Protein AF-A0A967IBU9-F1 (afdb_monomer_lite)

Foldseek 3Di:
DDDDDDPVVVVVVVVVVVVVVVVVCVLLDLPPLLVVLVVCVVVVVLVSSLVSLVVLLCPQPVLDPPDPPPPNQDDLSSLQSNLVSLLSNLVSCVVVVVVVVNVVSLVSCVVVLVDPSHDLVSLQSSLVSCVVNVVNVSSLVSLVVSLVCCVVPPDPVCPVSNVVSVVVNVVVVVVVVDPDD

pLDDT: mean 82.34, std 19.64, range [36.78, 98.0]

Structure (mmCIF, N/CA/C/O backbone):
data_AF-A0A967IBU9-F1
#
_entry.id   AF-A0A967IBU9-F1
#
loop_
_atom_site.group_PDB
_atom_site.id
_atom_site.type_symbol
_atom_site.label_atom_id
_atom_site.label_alt_id
_atom_site.label_comp_id
_atom_site.label_asym_id
_atom_site.label_entity_id
_atom_site.label_seq_id
_atom_site.pdbx_PDB_ins_code
_atom_site.Cartn_x
_atom_site.Cartn_y
_atom_site.Cartn_z
_atom_site.occupancy
_atom_site.B_iso_or_equiv
_atom_site.auth_seq_id
_atom_site.auth_comp_id
_atom_site.auth_asym_id
_atom_site.auth_atom_id
_atom_site.pdbx_PDB_model_num
ATOM 1 N N . MET A 1 1 ? 45.407 49.589 -9.903 1.00 43.12 1 MET A N 1
ATOM 2 C CA . MET A 1 1 ? 43.956 49.373 -9.708 1.00 43.12 1 MET A CA 1
ATOM 3 C C . MET A 1 1 ? 43.547 48.079 -10.401 1.00 43.12 1 MET A C 1
ATOM 5 O O . MET A 1 1 ? 43.353 48.106 -11.599 1.00 43.12 1 MET A O 1
ATOM 9 N N . HIS A 1 2 ? 43.496 46.946 -9.697 1.00 47.59 2 HIS A N 1
ATOM 10 C CA . HIS A 1 2 ? 42.828 45.716 -10.161 1.00 47.59 2 HIS A CA 1
ATOM 11 C C . HIS A 1 2 ? 42.867 44.698 -9.021 1.00 47.59 2 HIS A C 1
ATOM 13 O O . HIS A 1 2 ? 43.917 44.112 -8.797 1.00 47.59 2 HIS A O 1
ATOM 19 N N . ARG A 1 3 ? 41.762 44.520 -8.284 1.00 50.09 3 ARG A N 1
ATOM 20 C CA . ARG A 1 3 ? 41.470 43.339 -7.438 1.00 50.09 3 ARG A CA 1
ATOM 21 C C . ARG A 1 3 ? 40.046 43.442 -6.860 1.00 50.09 3 ARG A C 1
ATOM 23 O O . ARG A 1 3 ? 39.889 43.617 -5.667 1.00 50.09 3 ARG A O 1
ATOM 30 N N . LEU A 1 4 ? 39.005 43.347 -7.692 1.00 51.31 4 LEU A N 1
ATOM 31 C CA . LEU A 1 4 ? 37.611 43.200 -7.227 1.00 51.31 4 LEU A CA 1
ATOM 32 C C . LEU A 1 4 ? 36.739 42.500 -8.292 1.00 51.31 4 LEU A C 1
ATOM 34 O O . LEU A 1 4 ? 35.829 43.108 -8.834 1.00 51.31 4 LEU A O 1
ATOM 38 N N . THR A 1 5 ? 37.014 41.238 -8.649 1.00 53.41 5 THR A N 1
ATOM 39 C CA . THR A 1 5 ? 36.102 40.475 -9.545 1.00 53.41 5 THR A CA 1
ATOM 40 C C . THR A 1 5 ? 35.966 38.975 -9.251 1.00 53.41 5 THR A C 1
ATOM 42 O O . THR A 1 5 ? 35.145 38.319 -9.881 1.00 53.41 5 THR A O 1
ATOM 45 N N . ARG A 1 6 ? 36.692 38.391 -8.282 1.00 49.75 6 ARG A N 1
ATOM 46 C CA . ARG A 1 6 ? 36.607 36.935 -8.012 1.00 49.75 6 ARG A CA 1
ATOM 47 C C . ARG A 1 6 ? 35.537 36.512 -6.995 1.00 49.75 6 ARG A C 1
ATOM 49 O O . ARG A 1 6 ? 35.131 35.357 -7.012 1.00 49.75 6 ARG A O 1
ATOM 56 N N . SER A 1 7 ? 35.028 37.418 -6.159 1.00 50.16 7 SER A N 1
ATOM 57 C CA . SER A 1 7 ? 34.090 37.054 -5.078 1.00 50.16 7 SER A CA 1
ATOM 58 C C . SER A 1 7 ? 32.630 36.897 -5.528 1.00 50.16 7 SER A C 1
ATOM 60 O O . SER A 1 7 ? 31.871 36.180 -4.884 1.00 50.16 7 SER A O 1
ATOM 62 N N . ALA A 1 8 ? 32.228 37.510 -6.646 1.00 46.22 8 ALA A N 1
ATOM 63 C CA . ALA A 1 8 ? 30.843 37.447 -7.127 1.00 46.22 8 ALA A CA 1
ATOM 64 C C . ALA A 1 8 ? 30.482 36.092 -7.770 1.00 46.22 8 ALA A C 1
ATOM 66 O O . ALA A 1 8 ? 29.324 35.680 -7.739 1.00 46.22 8 ALA A O 1
ATOM 67 N N . LEU A 1 9 ? 31.469 35.364 -8.310 1.00 45.22 9 LEU A N 1
ATOM 68 C CA . LEU A 1 9 ? 31.229 34.092 -9.000 1.00 45.22 9 LEU A CA 1
ATOM 69 C C . LEU A 1 9 ? 30.940 32.929 -8.030 1.00 45.22 9 LEU A C 1
ATOM 71 O O . LEU A 1 9 ? 30.140 32.051 -8.340 1.00 45.22 9 LEU A O 1
ATOM 75 N N . HIS A 1 10 ? 31.543 32.935 -6.836 1.00 41.62 10 HIS A N 1
ATOM 76 C CA . HIS A 1 10 ? 31.361 31.861 -5.849 1.00 41.62 10 HIS A CA 1
ATOM 77 C C . HIS A 1 10 ? 30.029 31.939 -5.090 1.00 41.62 10 HIS A C 1
ATOM 79 O O . HIS A 1 10 ? 29.479 30.903 -4.721 1.00 41.62 10 HIS A O 1
ATOM 85 N N . ILE A 1 11 ? 29.468 33.138 -4.907 1.00 45.44 11 ILE A N 1
ATOM 86 C CA . ILE A 1 11 ? 28.182 33.322 -4.214 1.00 45.44 11 ILE A CA 1
ATOM 87 C C . ILE A 1 11 ? 27.015 32.833 -5.092 1.00 45.44 11 ILE A C 1
ATOM 89 O O . ILE A 1 11 ? 26.087 32.203 -4.590 1.00 45.44 11 ILE A O 1
ATOM 93 N N . SER A 1 12 ? 27.096 33.024 -6.413 1.00 45.91 12 SER A N 1
ATOM 94 C CA . SER A 1 12 ? 26.045 32.597 -7.352 1.00 45.91 12 SER A CA 1
ATOM 95 C C . SER A 1 12 ? 25.930 31.064 -7.477 1.00 45.91 12 SER A C 1
ATOM 97 O O . SER A 1 12 ? 24.830 30.511 -7.567 1.00 45.91 12 SER A O 1
ATOM 99 N N . ALA A 1 13 ? 27.059 30.350 -7.392 1.00 45.97 13 ALA A N 1
ATOM 100 C CA . ALA A 1 13 ? 27.082 28.886 -7.420 1.00 45.97 13 ALA A CA 1
ATOM 101 C C . ALA A 1 13 ? 26.507 28.256 -6.135 1.00 45.97 13 ALA A C 1
ATOM 103 O O . ALA A 1 13 ? 25.811 27.243 -6.204 1.00 45.97 13 ALA A O 1
ATOM 104 N N . LEU A 1 14 ? 26.742 28.872 -4.969 1.00 43.22 14 LEU A N 1
ATOM 105 C CA . LEU A 1 14 ? 26.248 28.371 -3.683 1.00 43.22 14 LEU A CA 1
ATOM 106 C C . LEU A 1 14 ? 24.724 28.543 -3.541 1.00 43.22 14 LEU A C 1
ATOM 108 O O . LEU A 1 14 ? 24.039 27.628 -3.092 1.00 43.22 14 LEU A O 1
ATOM 112 N N . VAL A 1 15 ? 24.180 29.684 -3.984 1.00 47.22 15 VAL A N 1
ATOM 113 C CA . VAL A 1 15 ? 22.729 29.958 -3.960 1.00 47.22 15 VAL A CA 1
ATOM 114 C C . VAL A 1 15 ? 21.970 29.020 -4.904 1.00 47.22 15 VAL A C 1
ATOM 116 O O . VAL A 1 15 ? 20.919 28.495 -4.540 1.00 47.22 15 VAL A O 1
ATOM 119 N N . SER A 1 16 ? 22.538 28.725 -6.076 1.00 44.25 16 SER A N 1
ATOM 120 C CA . SER A 1 16 ? 21.946 27.779 -7.033 1.00 44.25 16 SER A CA 1
ATOM 121 C C . SER A 1 16 ? 21.951 26.334 -6.509 1.00 44.25 16 SER A C 1
ATOM 123 O O . SER A 1 16 ? 20.993 25.597 -6.730 1.00 44.25 16 SER A O 1
ATOM 125 N N . PHE A 1 17 ? 22.985 25.933 -5.760 1.00 40.84 17 PHE A N 1
ATOM 126 C CA . PHE A 1 17 ? 23.061 24.602 -5.147 1.00 40.84 17 PHE A CA 1
ATOM 127 C C . PHE A 1 17 ? 22.084 24.438 -3.967 1.00 40.84 17 PHE A C 1
ATOM 129 O O . PHE A 1 17 ? 21.448 23.394 -3.839 1.00 40.84 17 PHE A O 1
ATOM 136 N N . VAL A 1 18 ? 21.900 25.476 -3.143 1.00 49.19 18 VAL A N 1
ATOM 137 C CA . VAL A 1 18 ? 20.929 25.473 -2.029 1.00 49.19 18 VAL A CA 1
ATOM 138 C C . VAL A 1 18 ? 19.478 25.472 -2.531 1.00 49.19 18 VAL A C 1
ATOM 140 O O . VAL A 1 18 ? 18.629 24.791 -1.960 1.00 49.19 18 VAL A O 1
ATOM 143 N N . LEU A 1 19 ? 19.182 26.170 -3.632 1.00 43.28 19 LEU A N 1
ATOM 144 C CA . LEU A 1 19 ? 17.849 26.141 -4.248 1.00 43.28 19 LEU A CA 1
ATOM 145 C C . LEU A 1 19 ? 17.523 24.771 -4.864 1.00 43.28 19 LEU A C 1
ATOM 147 O O . LEU A 1 19 ? 16.389 24.302 -4.751 1.00 43.28 19 LEU A O 1
ATOM 151 N N . LEU A 1 20 ? 18.513 24.098 -5.462 1.00 36.78 20 LEU A N 1
ATOM 152 C CA . LEU A 1 20 ? 18.321 22.769 -6.043 1.00 36.78 20 LEU A CA 1
ATOM 153 C C . LEU A 1 20 ? 18.106 21.697 -4.959 1.00 36.78 20 LEU A C 1
ATOM 155 O O . LEU A 1 20 ? 17.232 20.844 -5.109 1.00 36.78 20 LEU A O 1
ATOM 159 N N . THR A 1 21 ? 18.832 21.769 -3.836 1.00 40.41 21 THR A N 1
ATOM 160 C CA . THR A 1 21 ? 18.633 20.834 -2.716 1.00 40.41 21 THR A CA 1
ATOM 161 C C . THR A 1 21 ? 17.299 21.070 -2.004 1.00 40.41 21 THR A C 1
ATOM 163 O O . THR A 1 21 ? 16.571 20.106 -1.766 1.00 40.41 21 THR A O 1
ATOM 166 N N . ALA A 1 22 ? 16.897 22.322 -1.760 1.00 38.34 22 ALA A N 1
ATOM 167 C CA . ALA A 1 22 ? 15.597 22.643 -1.162 1.00 38.34 22 ALA A CA 1
ATOM 168 C C . ALA A 1 22 ? 14.413 22.145 -2.015 1.00 38.34 22 ALA A C 1
ATOM 170 O O . ALA A 1 22 ? 13.462 21.570 -1.479 1.00 38.34 22 ALA A O 1
ATOM 171 N N . ALA A 1 23 ? 14.496 22.278 -3.344 1.00 37.94 23 ALA A N 1
ATOM 172 C CA . ALA A 1 23 ? 13.481 21.756 -4.259 1.00 37.94 23 ALA A CA 1
ATOM 173 C C . ALA A 1 23 ? 13.397 20.218 -4.221 1.00 37.94 23 ALA A C 1
ATOM 175 O O . ALA A 1 23 ? 12.300 19.659 -4.213 1.00 37.94 23 ALA A O 1
ATOM 176 N N . THR A 1 24 ? 14.535 19.518 -4.129 1.00 42.41 24 THR A N 1
ATOM 177 C CA . THR A 1 24 ? 14.546 18.048 -3.998 1.00 42.41 24 THR A CA 1
ATOM 178 C C . THR A 1 24 ? 14.053 17.547 -2.638 1.00 42.41 24 THR A C 1
ATOM 180 O O . THR A 1 24 ? 13.405 16.501 -2.579 1.00 42.41 24 THR A O 1
ATOM 183 N N . VAL A 1 25 ? 14.298 18.288 -1.551 1.00 46.25 25 VAL A N 1
ATOM 184 C CA . VAL A 1 25 ? 13.789 17.952 -0.209 1.00 46.25 25 VAL A CA 1
ATOM 185 C C . VAL A 1 25 ? 12.269 18.133 -0.149 1.00 46.25 25 VAL A C 1
ATOM 187 O O . VAL A 1 25 ? 11.573 17.257 0.357 1.00 46.25 25 VAL A O 1
ATOM 190 N N . LEU A 1 26 ? 11.733 19.201 -0.749 1.00 45.56 26 LEU A N 1
ATOM 191 C CA . LEU A 1 26 ? 10.284 19.420 -0.859 1.00 45.56 26 LEU A CA 1
ATOM 192 C C . LEU A 1 26 ? 9.596 18.402 -1.784 1.00 45.56 26 LEU A C 1
ATOM 194 O O . LEU A 1 26 ? 8.476 17.983 -1.502 1.00 45.56 26 LEU A O 1
ATOM 198 N N . ALA A 1 27 ? 10.261 17.950 -2.853 1.00 46.62 27 ALA A N 1
ATOM 199 C CA . ALA A 1 27 ? 9.715 16.942 -3.767 1.00 46.62 27 ALA A CA 1
ATOM 200 C C . ALA A 1 27 ? 9.584 15.539 -3.137 1.00 46.62 27 ALA A C 1
ATOM 202 O O . ALA A 1 27 ? 8.762 14.741 -3.590 1.00 46.62 27 ALA A O 1
ATOM 203 N N . ASN A 1 28 ? 10.366 15.252 -2.090 1.00 49.84 28 ASN A N 1
ATOM 204 C CA . ASN A 1 28 ? 10.359 13.981 -1.359 1.00 49.84 28 ASN A CA 1
ATOM 205 C C . ASN A 1 28 ? 9.704 14.067 0.028 1.00 49.84 28 ASN A C 1
ATOM 207 O O . ASN A 1 28 ? 9.683 13.070 0.752 1.00 49.84 28 ASN A O 1
ATOM 211 N N . ALA A 1 29 ? 9.165 15.228 0.404 1.00 63.16 29 ALA A N 1
ATOM 212 C CA . ALA A 1 29 ? 8.481 15.391 1.675 1.00 63.16 29 ALA A CA 1
ATOM 213 C C . ALA A 1 29 ? 7.241 14.486 1.736 1.00 63.16 29 ALA A C 1
ATOM 215 O O . ALA A 1 29 ? 6.435 14.425 0.802 1.00 63.16 29 ALA A O 1
ATOM 216 N N . VAL A 1 30 ? 7.086 13.782 2.860 1.00 71.94 30 VAL A N 1
ATOM 217 C CA . VAL A 1 30 ? 5.838 13.086 3.181 1.00 71.94 30 VAL A CA 1
ATOM 218 C C . VAL A 1 30 ? 4.721 14.137 3.166 1.00 71.94 30 VAL A C 1
ATOM 220 O O . VAL A 1 30 ? 4.863 15.161 3.837 1.00 71.94 30 VAL A O 1
ATOM 223 N N . PRO A 1 31 ? 3.631 13.935 2.403 1.00 84.94 31 PRO A N 1
ATOM 224 C CA . PRO A 1 31 ? 2.530 14.888 2.366 1.00 84.94 31 PRO A CA 1
ATOM 225 C C . PRO A 1 31 ? 2.037 15.201 3.781 1.00 84.94 31 PRO A C 1
ATOM 227 O O . PRO A 1 31 ? 1.863 14.282 4.577 1.00 84.94 31 PRO A O 1
ATOM 230 N N . ALA A 1 32 ? 1.787 16.477 4.089 1.00 87.56 32 ALA A N 1
ATOM 231 C CA . ALA A 1 32 ? 1.453 16.921 5.448 1.00 87.56 32 ALA A CA 1
ATOM 232 C C . ALA A 1 32 ? 0.295 16.123 6.076 1.00 87.56 32 ALA A C 1
ATOM 234 O O . ALA A 1 32 ? 0.367 15.760 7.245 1.00 87.56 32 ALA A O 1
ATOM 235 N N . LYS A 1 33 ? -0.721 15.761 5.279 1.00 89.56 33 LYS A N 1
ATOM 236 C CA . LYS A 1 33 ? -1.836 14.908 5.724 1.00 89.56 33 LYS A CA 1
ATOM 237 C C . LYS A 1 33 ? -1.395 13.501 6.129 1.00 89.56 33 LYS A C 1
ATOM 239 O O . LYS A 1 33 ? -1.832 13.001 7.155 1.00 89.56 33 LYS A O 1
ATOM 244 N N . LEU A 1 34 ? -0.497 12.882 5.360 1.00 92.62 34 LEU A N 1
ATOM 245 C CA . LEU A 1 34 ? 0.050 11.565 5.690 1.00 92.62 34 LEU A CA 1
ATOM 246 C C . LEU A 1 34 ? 0.908 11.622 6.965 1.00 92.62 34 LEU A C 1
ATOM 248 O O . LEU A 1 34 ? 0.870 10.703 7.775 1.00 92.62 34 LEU A O 1
ATOM 252 N N . ALA A 1 35 ? 1.661 12.707 7.163 1.00 93.56 35 ALA A N 1
ATOM 253 C CA . ALA A 1 35 ? 2.414 12.917 8.398 1.00 93.56 35 ALA A CA 1
ATOM 254 C C . ALA A 1 35 ? 1.486 13.116 9.612 1.00 93.56 35 ALA A C 1
ATOM 256 O O . ALA A 1 35 ? 1.714 12.507 10.653 1.00 93.56 35 ALA A O 1
ATOM 257 N N . ALA A 1 36 ? 0.417 13.905 9.463 1.00 94.44 36 ALA A N 1
ATOM 258 C CA . ALA A 1 36 ? -0.585 14.108 10.509 1.00 94.44 36 ALA A CA 1
ATOM 259 C C . ALA A 1 36 ? -1.308 12.802 10.880 1.00 94.44 36 ALA A C 1
ATOM 261 O O . ALA A 1 36 ? -1.446 12.503 12.062 1.00 94.44 36 ALA A O 1
ATOM 262 N N . ALA A 1 37 ? -1.690 11.988 9.888 1.00 95.56 37 ALA A N 1
ATOM 263 C CA . ALA A 1 37 ? -2.328 10.690 10.118 1.00 95.56 37 ALA A CA 1
ATOM 264 C C . ALA A 1 37 ? -1.449 9.753 10.963 1.00 95.56 37 ALA A C 1
ATOM 266 O O . ALA A 1 37 ? -1.933 9.104 11.888 1.00 95.56 37 ALA A O 1
ATOM 267 N N . ARG A 1 38 ? -0.140 9.719 10.678 1.00 95.38 38 ARG A N 1
ATOM 268 C CA . ARG A 1 38 ? 0.829 8.930 11.453 1.00 95.38 38 ARG A CA 1
ATOM 269 C C . ARG A 1 38 ? 0.961 9.422 12.884 1.00 95.38 38 ARG A C 1
ATOM 271 O O . ARG A 1 38 ? 0.921 8.609 13.797 1.00 95.38 38 ARG A O 1
ATOM 278 N N . LEU A 1 39 ? 1.071 10.734 13.074 1.00 96.44 39 LEU A N 1
ATOM 279 C CA . LEU A 1 39 ? 1.171 11.319 14.407 1.00 96.44 39 LEU A CA 1
ATOM 280 C C . LEU A 1 39 ? -0.070 11.000 15.254 1.00 96.44 39 LEU A C 1
ATOM 282 O O . LEU A 1 39 ? 0.068 10.607 16.408 1.00 96.44 39 LEU A O 1
ATOM 286 N N . ALA A 1 40 ? -1.268 11.103 14.671 1.00 96.62 40 ALA A N 1
ATOM 287 C CA . ALA A 1 40 ? -2.509 10.723 15.342 1.00 96.62 40 ALA A CA 1
ATOM 288 C C . ALA A 1 40 ? -2.518 9.227 15.717 1.00 96.62 40 ALA A C 1
ATOM 290 O O . ALA A 1 40 ? -2.890 8.865 16.834 1.00 96.62 40 ALA A O 1
ATOM 291 N N . ALA A 1 41 ? -2.045 8.347 14.824 1.00 94.94 41 ALA A N 1
ATOM 292 C CA . ALA A 1 41 ? -1.945 6.911 15.099 1.00 94.94 41 ALA A CA 1
ATOM 293 C C . ALA A 1 41 ? -0.967 6.610 16.249 1.00 94.94 41 ALA A C 1
ATOM 295 O O . ALA A 1 41 ? -1.297 5.844 17.152 1.00 94.94 41 ALA A O 1
ATOM 296 N N . GLU A 1 42 ? 0.203 7.254 16.259 1.00 95.50 42 GLU A N 1
ATOM 297 C CA . GLU A 1 42 ? 1.210 7.136 17.326 1.00 95.50 42 GLU A CA 1
ATOM 298 C C . GLU A 1 42 ? 0.683 7.619 18.686 1.00 95.50 42 GLU A C 1
ATOM 300 O O . GLU A 1 42 ? 1.063 7.084 19.727 1.00 95.50 42 GLU A O 1
ATOM 305 N N . GLN A 1 43 ? -0.229 8.594 18.687 1.00 97.38 43 GLN A N 1
ATOM 306 C CA . GLN A 1 43 ? -0.902 9.101 19.886 1.00 97.38 43 GLN A CA 1
ATOM 307 C C . GLN A 1 43 ? -2.106 8.247 20.320 1.00 97.38 43 GLN A C 1
ATOM 309 O O . GLN A 1 43 ? -2.784 8.584 21.290 1.00 97.38 43 GLN A O 1
ATOM 314 N N . GLY A 1 44 ? -2.393 7.144 19.620 1.00 95.69 44 GLY A N 1
ATOM 315 C CA . GLY A 1 44 ? -3.535 6.274 19.904 1.00 95.69 44 GLY A CA 1
ATOM 316 C C . GLY A 1 44 ? -4.886 6.852 19.467 1.00 95.69 44 GLY A C 1
ATOM 317 O O . GLY A 1 44 ? -5.932 6.308 19.820 1.00 95.69 44 GLY A O 1
ATOM 318 N N . GLN A 1 45 ? -4.898 7.928 18.677 1.00 97.19 45 GLN A N 1
ATOM 319 C CA . GLN A 1 45 ? -6.107 8.569 18.158 1.00 97.19 45 GLN A CA 1
ATOM 320 C C . GLN A 1 45 ? -6.589 7.853 16.885 1.00 97.19 45 GLN A C 1
ATOM 322 O O . GLN A 1 45 ? -6.627 8.427 15.797 1.00 97.19 45 GLN A O 1
ATOM 327 N N . GLY A 1 46 ? -6.949 6.571 17.011 1.00 96.19 46 GLY A N 1
ATOM 328 C CA . GLY A 1 46 ? -7.232 5.687 15.871 1.00 96.19 46 GLY A CA 1
ATOM 329 C C . GLY A 1 46 ? -8.286 6.224 14.894 1.00 96.19 46 GLY A C 1
ATOM 330 O O . GLY A 1 46 ? -8.071 6.186 13.684 1.00 96.19 46 GLY A O 1
ATOM 331 N N . SER A 1 47 ? -9.388 6.790 15.397 1.00 96.38 47 SER A N 1
ATOM 332 C CA . SER A 1 47 ? -10.452 7.355 14.550 1.00 96.38 47 SER A CA 1
ATOM 333 C C . SER A 1 47 ? -10.007 8.604 13.782 1.00 96.38 47 SER A C 1
ATOM 335 O O . SER A 1 47 ? -10.382 8.788 12.625 1.00 96.38 47 SER A O 1
ATOM 337 N N . GLU A 1 48 ? -9.192 9.457 14.407 1.00 97.06 48 GLU A N 1
ATOM 338 C CA . GLU A 1 48 ? -8.631 10.648 13.759 1.00 97.06 48 GLU A CA 1
ATOM 339 C C . GLU A 1 48 ? -7.606 10.250 12.695 1.00 97.06 48 GLU A C 1
ATOM 341 O O . GLU A 1 48 ? -7.673 10.721 11.558 1.00 97.06 48 GLU A O 1
ATOM 346 N N . ALA A 1 49 ? -6.717 9.313 13.030 1.00 97.88 49 ALA A N 1
ATOM 347 C CA . ALA A 1 49 ? -5.754 8.754 12.094 1.00 97.88 49 ALA A CA 1
ATOM 348 C C . ALA A 1 49 ? -6.445 8.146 10.867 1.00 97.88 49 ALA A C 1
ATOM 350 O O . ALA A 1 49 ? -6.055 8.443 9.737 1.00 97.88 49 ALA A O 1
ATOM 351 N N . ALA A 1 50 ? -7.499 7.348 11.078 1.00 97.56 50 ALA A N 1
ATOM 352 C CA . ALA A 1 50 ? -8.279 6.752 9.999 1.00 97.56 50 ALA A CA 1
ATOM 353 C C . ALA A 1 50 ? -8.856 7.831 9.071 1.00 97.56 50 ALA A C 1
ATOM 355 O O . ALA A 1 50 ? -8.587 7.793 7.873 1.00 97.56 50 ALA A O 1
ATOM 356 N N . SER A 1 51 ? -9.534 8.844 9.621 1.00 96.94 51 SER A N 1
ATOM 357 C CA . SER A 1 51 ? -10.093 9.965 8.849 1.00 96.94 51 SER A CA 1
ATOM 358 C C . SER A 1 51 ? -9.034 10.687 8.000 1.00 96.94 51 SER A C 1
ATOM 360 O O . SER A 1 51 ? -9.228 10.932 6.806 1.00 96.94 51 SER A O 1
ATOM 362 N N . LEU A 1 52 ? -7.856 10.959 8.573 1.00 97.75 52 LEU A N 1
ATOM 363 C CA . LEU A 1 52 ? -6.753 11.613 7.861 1.00 97.75 52 LEU A CA 1
ATOM 364 C C . LEU A 1 52 ? -6.174 10.736 6.737 1.00 97.75 52 LEU A C 1
ATOM 366 O O . LEU A 1 52 ? -5.854 11.245 5.656 1.00 97.75 52 LEU A O 1
ATOM 370 N N . TYR A 1 53 ? -6.056 9.421 6.952 1.00 97.62 53 TYR A N 1
ATOM 371 C CA . TYR A 1 53 ? -5.667 8.486 5.894 1.00 97.62 53 TYR A CA 1
ATOM 372 C C . TYR A 1 53 ? -6.719 8.408 4.786 1.00 97.62 53 TYR A C 1
ATOM 374 O O . TYR A 1 53 ? -6.358 8.446 3.607 1.00 97.62 53 TYR A O 1
ATOM 382 N N . GLU A 1 54 ? -8.006 8.330 5.134 1.00 96.25 54 GLU A N 1
ATOM 383 C CA . GLU A 1 54 ? -9.106 8.312 4.168 1.00 96.25 54 GLU A CA 1
ATOM 384 C C . GLU A 1 54 ? -9.084 9.557 3.279 1.00 96.25 54 GLU A C 1
ATOM 386 O O . GLU A 1 54 ? -9.180 9.442 2.054 1.00 96.25 54 GLU A O 1
ATOM 391 N N . GLU A 1 55 ? -8.903 10.735 3.878 1.00 95.19 55 GLU A N 1
ATOM 392 C CA . GLU A 1 55 ? -8.823 12.006 3.164 1.00 95.19 55 GLU A CA 1
ATOM 393 C C . GLU A 1 55 ? -7.592 12.064 2.247 1.00 95.19 55 GLU A C 1
ATOM 395 O O . GLU A 1 55 ? -7.683 12.477 1.082 1.00 95.19 55 GLU A O 1
ATOM 400 N N . TYR A 1 56 ? -6.432 11.620 2.740 1.00 95.38 56 TYR A N 1
ATOM 401 C CA . TYR A 1 56 ? -5.216 11.539 1.934 1.00 95.38 56 TYR A CA 1
ATOM 402 C C . TYR A 1 56 ? -5.401 10.618 0.721 1.00 95.38 56 TYR A C 1
ATOM 404 O O . TYR A 1 56 ? -5.063 11.005 -0.399 1.00 95.38 56 TYR A O 1
ATOM 412 N N . ILE A 1 57 ? -5.984 9.432 0.919 1.00 93.75 57 ILE A N 1
ATOM 413 C CA . ILE A 1 57 ? -6.274 8.486 -0.163 1.00 93.75 57 ILE A CA 1
ATOM 414 C C . ILE A 1 57 ? -7.265 9.112 -1.148 1.00 93.75 57 ILE A C 1
ATOM 416 O O . ILE A 1 57 ? -6.986 9.152 -2.343 1.00 93.75 57 ILE A O 1
ATOM 420 N N . ALA A 1 58 ? -8.391 9.650 -0.675 1.00 91.44 58 ALA A N 1
ATOM 421 C CA . ALA A 1 58 ? -9.438 10.215 -1.529 1.00 91.44 58 ALA A CA 1
ATOM 422 C C . ALA A 1 58 ? -8.939 11.371 -2.412 1.00 91.44 58 ALA A C 1
ATOM 424 O O . ALA A 1 58 ? -9.383 11.523 -3.549 1.00 91.44 58 ALA A O 1
ATOM 425 N N . THR A 1 59 ? -7.996 12.168 -1.907 1.00 90.25 59 THR A N 1
ATOM 426 C CA . THR A 1 59 ? -7.420 13.307 -2.636 1.00 90.25 59 THR A CA 1
ATOM 427 C C . THR A 1 59 ? -6.197 12.948 -3.479 1.00 90.25 59 THR A C 1
ATOM 429 O O . THR A 1 59 ? -5.741 13.778 -4.268 1.00 90.25 59 THR A O 1
ATOM 432 N N . HIS A 1 60 ? -5.672 11.724 -3.376 1.00 89.00 60 HIS A N 1
ATOM 433 C CA . HIS A 1 60 ? -4.485 11.318 -4.119 1.00 89.00 60 HIS A CA 1
ATOM 434 C C . HIS A 1 60 ? -4.766 11.251 -5.635 1.00 89.00 60 HIS A C 1
ATOM 436 O O . HIS A 1 60 ? -5.738 10.609 -6.031 1.00 89.00 60 HIS A O 1
ATOM 442 N N . PRO A 1 61 ? -3.898 11.801 -6.513 1.00 85.94 61 PRO A N 1
ATOM 443 C CA . PRO A 1 61 ? -4.153 11.867 -7.958 1.00 85.94 61 PRO A CA 1
ATOM 444 C C . PRO A 1 61 ? -4.459 10.524 -8.618 1.00 85.94 61 PRO A C 1
ATOM 446 O O . PRO A 1 61 ? -5.281 10.457 -9.519 1.00 85.94 61 PRO A O 1
ATOM 449 N N . MET A 1 62 ? -3.838 9.431 -8.155 1.00 82.81 62 MET A N 1
ATOM 450 C CA . MET A 1 62 ? -4.177 8.110 -8.694 1.00 82.81 62 MET A CA 1
ATOM 451 C C . MET A 1 62 ? -5.619 7.707 -8.370 1.00 82.81 62 MET A C 1
ATOM 453 O O . MET A 1 62 ? -6.250 7.056 -9.186 1.00 82.81 62 MET A O 1
ATOM 457 N N . MET A 1 63 ? -6.141 8.068 -7.197 1.00 85.69 63 MET A N 1
ATOM 458 C CA . MET A 1 63 ? -7.484 7.668 -6.766 1.00 85.69 63 MET A CA 1
ATOM 459 C C . MET A 1 63 ? -8.592 8.475 -7.451 1.00 85.69 63 MET A C 1
ATOM 461 O O . MET A 1 63 ? -9.765 8.116 -7.347 1.00 85.69 63 MET A O 1
ATOM 465 N N . GLN A 1 64 ? -8.238 9.562 -8.136 1.00 80.19 64 GLN A N 1
ATOM 466 C CA . GLN A 1 64 ? -9.181 10.376 -8.884 1.00 80.19 64 GLN A CA 1
ATOM 467 C C . GLN A 1 64 ? -9.462 9.715 -10.239 1.00 80.19 64 GLN A C 1
ATOM 469 O O . GLN A 1 64 ? -8.556 9.304 -10.958 1.00 80.19 64 GLN A O 1
ATOM 474 N N . SER A 1 65 ? -10.743 9.602 -10.595 1.00 60.19 65 SER A N 1
ATOM 475 C CA . SER A 1 65 ? -11.203 8.988 -11.851 1.00 60.19 65 SER A CA 1
ATOM 476 C C . SER A 1 65 ? -10.845 9.801 -13.100 1.00 60.19 65 SER A C 1
ATOM 478 O O . SER A 1 65 ? -10.969 9.304 -14.220 1.00 60.19 65 SER A O 1
ATOM 480 N N . VAL A 1 66 ? -10.403 11.048 -12.920 1.00 57.72 66 VAL A N 1
ATOM 481 C CA . VAL A 1 66 ? -9.952 11.914 -14.005 1.00 57.72 66 VAL A CA 1
ATOM 482 C C . VAL A 1 66 ? -8.538 11.496 -14.378 1.00 57.72 66 VAL A C 1
ATOM 484 O O . VAL A 1 66 ? -7.615 11.627 -13.581 1.00 57.72 66 VAL A O 1
ATOM 487 N N . PHE A 1 67 ? -8.416 10.949 -15.589 1.00 52.09 67 PHE A N 1
ATOM 488 C CA . PHE A 1 67 ? -7.180 10.522 -16.236 1.00 52.09 67 PHE A CA 1
ATOM 489 C C . PHE A 1 67 ? -5.964 11.329 -15.767 1.00 52.09 67 PHE A C 1
ATOM 491 O O . PHE A 1 67 ? -5.776 12.473 -16.178 1.00 52.09 67 PHE A O 1
ATOM 498 N N . VAL A 1 68 ? -5.081 10.690 -14.995 1.00 53.31 68 VAL A N 1
ATOM 499 C CA . VAL A 1 68 ? -3.668 11.060 -15.039 1.00 53.31 68 VAL A CA 1
ATOM 500 C C . VAL A 1 68 ? -3.285 10.904 -16.508 1.00 53.31 68 VAL A C 1
ATOM 502 O O . VAL A 1 68 ? -3.364 9.796 -17.052 1.00 53.31 68 VAL A O 1
ATOM 505 N N . SER A 1 69 ? -3.003 12.025 -17.177 1.00 50.72 69 SER A N 1
ATOM 506 C CA . SER A 1 69 ? -2.531 12.039 -18.561 1.00 50.72 69 SER A CA 1
ATOM 507 C C . SER A 1 69 ? -1.484 10.937 -18.735 1.00 50.72 69 SER A C 1
ATOM 509 O O . SER A 1 69 ? -0.663 10.724 -17.841 1.00 50.72 69 SER A O 1
ATOM 511 N N . LYS A 1 70 ? -1.489 10.231 -19.875 1.00 49.56 70 LYS A N 1
ATOM 512 C CA . LYS A 1 70 ? -0.491 9.184 -20.183 1.00 49.56 70 LYS A CA 1
ATOM 513 C C . LYS A 1 70 ? 0.958 9.659 -19.972 1.00 49.56 70 LYS A C 1
ATOM 515 O O . LYS A 1 70 ? 1.830 8.816 -19.759 1.00 49.56 70 LYS A O 1
ATOM 520 N N . ASP A 1 71 ? 1.180 10.972 -19.984 1.00 47.44 71 ASP A N 1
ATOM 521 C CA . ASP A 1 71 ? 2.484 11.613 -19.842 1.00 47.44 71 ASP A CA 1
ATOM 522 C C . ASP A 1 71 ? 2.838 12.007 -18.397 1.00 47.44 71 ASP A C 1
ATOM 524 O O . ASP A 1 71 ? 4.015 12.180 -18.080 1.00 47.44 71 ASP A O 1
ATOM 528 N N . GLU A 1 72 ? 1.870 12.079 -17.478 1.00 61.38 72 GLU A N 1
ATOM 529 C CA . GLU A 1 72 ? 2.131 12.455 -16.085 1.00 61.38 72 GLU A CA 1
ATOM 530 C C . GLU A 1 72 ? 2.435 11.212 -15.240 1.00 61.38 72 GLU A C 1
ATOM 532 O O . GLU A 1 72 ? 1.642 10.714 -14.439 1.00 61.38 72 GLU A O 1
ATOM 537 N N . ARG A 1 73 ? 3.634 10.658 -15.434 1.00 70.19 73 ARG A N 1
ATOM 538 C CA . ARG A 1 73 ? 4.148 9.617 -14.540 1.00 70.19 73 ARG A CA 1
ATOM 539 C C . ARG A 1 73 ? 4.308 10.193 -13.139 1.00 70.19 73 ARG A C 1
ATOM 541 O O . ARG A 1 73 ? 5.167 11.038 -12.894 1.00 70.19 73 ARG A O 1
ATOM 548 N N . LEU A 1 74 ? 3.510 9.694 -12.202 1.00 79.25 74 LEU A N 1
ATOM 549 C CA . LEU A 1 74 ? 3.694 10.028 -10.799 1.00 79.25 74 LEU A CA 1
ATOM 550 C C . LEU A 1 74 ? 5.050 9.537 -10.308 1.00 79.25 74 LEU A C 1
ATOM 552 O O . LEU A 1 74 ? 5.504 8.442 -10.645 1.00 79.25 74 LEU A O 1
ATOM 556 N N . GLN A 1 75 ? 5.662 10.352 -9.455 1.00 85.50 75 GLN A N 1
ATOM 557 C CA . GLN A 1 75 ? 6.897 9.983 -8.784 1.00 85.50 75 GLN A CA 1
ATOM 558 C C . GLN A 1 75 ? 6.695 8.682 -7.988 1.00 85.50 75 GLN A C 1
ATOM 560 O O . GLN A 1 75 ? 5.686 8.561 -7.282 1.00 85.50 75 GLN A O 1
ATOM 565 N N . PRO A 1 76 ? 7.640 7.722 -8.037 1.00 87.00 76 PRO A N 1
ATOM 566 C CA . PRO A 1 76 ? 7.523 6.458 -7.312 1.00 87.00 76 PRO A CA 1
ATOM 567 C C . PRO A 1 76 ? 7.232 6.627 -5.815 1.00 87.00 76 PRO A C 1
ATOM 569 O O . PRO A 1 76 ? 6.481 5.830 -5.255 1.00 87.00 76 PRO A O 1
ATOM 572 N N . SER A 1 77 ? 7.764 7.685 -5.191 1.00 89.56 77 SER A N 1
ATOM 573 C CA . SER A 1 77 ? 7.532 8.037 -3.784 1.00 89.56 77 SER A CA 1
ATOM 574 C C . SER A 1 77 ? 6.075 8.397 -3.479 1.00 89.56 77 SER A C 1
ATOM 576 O O . SER A 1 77 ? 5.577 8.059 -2.409 1.00 89.56 77 SER A O 1
ATOM 578 N N . ARG A 1 78 ? 5.350 9.020 -4.418 1.00 89.44 78 ARG A N 1
ATOM 579 C CA . ARG A 1 78 ? 3.921 9.337 -4.244 1.00 89.44 78 ARG A CA 1
ATOM 580 C C . ARG A 1 78 ? 3.078 8.068 -4.204 1.00 89.44 78 ARG A C 1
ATOM 582 O O . ARG A 1 78 ? 2.277 7.892 -3.295 1.00 89.44 78 ARG A O 1
ATOM 589 N N . VAL A 1 79 ? 3.327 7.149 -5.136 1.00 89.62 79 VAL A N 1
ATOM 590 C CA . VAL A 1 79 ? 2.653 5.841 -5.162 1.00 89.62 79 VAL A CA 1
ATOM 591 C C . VAL A 1 79 ? 3.003 5.024 -3.916 1.00 89.62 79 VAL A C 1
ATOM 593 O O . VAL A 1 79 ? 2.132 4.393 -3.328 1.00 89.62 79 VAL A O 1
ATOM 596 N N . HIS A 1 80 ? 4.263 5.070 -3.480 1.00 91.69 80 HIS A N 1
ATOM 597 C CA . HIS A 1 80 ? 4.693 4.419 -2.247 1.00 91.69 80 HIS A CA 1
ATOM 598 C C . HIS A 1 80 ? 3.928 4.947 -1.024 1.00 91.69 80 HIS A C 1
ATOM 600 O O . HIS A 1 80 ? 3.391 4.160 -0.250 1.00 91.69 80 HIS A O 1
ATOM 606 N N . ASN A 1 81 ? 3.817 6.270 -0.888 1.00 93.00 81 ASN A N 1
ATOM 607 C CA . ASN A 1 81 ? 3.079 6.912 0.199 1.00 93.00 81 ASN A CA 1
ATOM 608 C C . ASN A 1 81 ? 1.584 6.567 0.181 1.00 93.00 81 ASN A C 1
ATOM 610 O O . ASN A 1 81 ? 1.007 6.338 1.242 1.00 93.00 81 ASN A O 1
ATOM 614 N N . LEU A 1 82 ? 0.974 6.456 -1.004 1.00 93.50 82 LEU A N 1
ATOM 615 C CA . LEU A 1 82 ? -0.392 5.949 -1.145 1.00 93.50 82 LEU A CA 1
ATOM 616 C C . LEU A 1 82 ? -0.522 4.522 -0.595 1.00 93.50 82 LEU A C 1
ATOM 618 O O . LEU A 1 82 ? -1.417 4.255 0.200 1.00 93.50 82 LEU A O 1
ATOM 622 N N . LEU A 1 83 ? 0.376 3.613 -0.983 1.00 94.88 83 LEU A N 1
ATOM 623 C CA . LEU A 1 83 ? 0.345 2.221 -0.520 1.00 94.88 83 LEU A CA 1
ATOM 624 C C . LEU A 1 83 ? 0.574 2.102 0.990 1.00 94.88 83 LEU A C 1
ATOM 626 O O . LEU A 1 83 ? -0.058 1.265 1.627 1.00 94.88 83 LEU A O 1
ATOM 630 N N . LEU A 1 84 ? 1.431 2.951 1.567 1.00 94.62 84 LEU A N 1
ATOM 631 C CA . LEU A 1 84 ? 1.581 3.041 3.019 1.00 94.62 84 LEU A CA 1
ATOM 632 C C . LEU A 1 84 ? 0.281 3.499 3.680 1.00 94.62 84 LEU A C 1
ATOM 634 O O . LEU A 1 84 ? -0.150 2.867 4.630 1.00 94.62 84 LEU A O 1
ATOM 638 N N . ALA A 1 85 ? -0.383 4.530 3.155 1.00 96.31 85 ALA A N 1
ATOM 639 C CA . ALA A 1 85 ? -1.663 4.977 3.702 1.00 96.31 85 ALA A CA 1
ATOM 640 C C . ALA A 1 85 ? -2.729 3.869 3.686 1.00 96.31 85 ALA A C 1
ATOM 642 O O . ALA A 1 85 ? -3.452 3.709 4.663 1.00 96.31 85 ALA A O 1
ATOM 643 N N . PHE A 1 86 ? -2.801 3.067 2.618 1.00 97.00 86 PHE A N 1
ATOM 644 C CA . PHE A 1 86 ? -3.684 1.897 2.585 1.00 97.00 86 PHE A CA 1
ATOM 645 C C . PHE A 1 86 ? -3.300 0.837 3.622 1.00 97.00 86 PHE A C 1
ATOM 647 O O . PHE A 1 86 ? -4.185 0.292 4.279 1.00 97.00 86 PHE A O 1
ATOM 654 N N . ALA A 1 87 ? -2.006 0.539 3.774 1.00 96.38 87 ALA A N 1
ATOM 655 C CA . ALA A 1 87 ? -1.528 -0.424 4.765 1.00 96.38 87 ALA A CA 1
ATOM 656 C C . ALA A 1 87 ? -1.960 -0.014 6.182 1.00 96.38 87 ALA A C 1
ATOM 658 O O . ALA A 1 87 ? -2.600 -0.790 6.882 1.00 96.38 87 ALA A O 1
ATOM 659 N N . GLU A 1 88 ? -1.682 1.235 6.552 1.00 97.50 88 GLU A N 1
ATOM 660 C CA . GLU A 1 88 ? -1.986 1.776 7.878 1.00 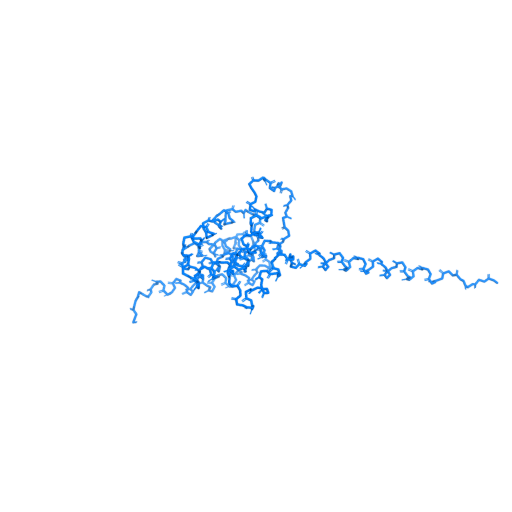97.50 88 GLU A CA 1
ATOM 661 C C . GLU A 1 88 ? -3.499 1.871 8.119 1.00 97.50 88 GLU A C 1
ATOM 663 O O . GLU A 1 88 ? -3.990 1.455 9.163 1.00 97.50 88 GLU A O 1
ATOM 668 N N . LEU A 1 89 ? -4.272 2.351 7.139 1.00 97.69 89 LEU A N 1
ATOM 669 C CA . LEU A 1 89 ? -5.727 2.454 7.268 1.00 97.69 89 LEU A CA 1
ATOM 670 C C . LEU A 1 89 ? -6.396 1.083 7.427 1.00 97.69 89 LEU A C 1
ATOM 672 O O . LEU A 1 89 ? -7.294 0.914 8.249 1.00 97.69 89 LEU A O 1
ATOM 676 N N . THR A 1 90 ? -5.972 0.095 6.636 1.00 96.81 90 THR A N 1
ATOM 677 C CA . THR A 1 90 ? -6.546 -1.257 6.719 1.00 96.81 90 THR A CA 1
ATOM 678 C C . THR A 1 90 ? -6.190 -1.949 8.031 1.00 96.81 90 THR A C 1
ATOM 680 O O . THR A 1 90 ? -7.033 -2.656 8.583 1.00 96.81 90 THR A O 1
ATOM 683 N N . GLU A 1 91 ? -5.004 -1.675 8.575 1.00 96.19 91 GLU A N 1
ATOM 684 C CA . GLU A 1 91 ? -4.610 -2.124 9.908 1.00 96.19 91 GLU A CA 1
ATOM 685 C C . GLU A 1 91 ? -5.436 -1.450 11.010 1.00 96.19 91 GLU A C 1
ATOM 687 O O . GLU A 1 91 ? -5.945 -2.141 11.890 1.00 96.19 91 GLU A O 1
ATOM 692 N N . LEU A 1 92 ? -5.653 -0.132 10.937 1.00 97.25 92 LEU A N 1
ATOM 693 C CA . LEU A 1 92 ? -6.506 0.583 11.893 1.00 97.25 92 LEU A CA 1
ATOM 694 C C . LEU A 1 92 ? -7.919 -0.008 11.938 1.00 97.25 92 LEU A C 1
ATOM 696 O O . LEU A 1 92 ? -8.417 -0.307 13.021 1.00 97.25 92 LEU A O 1
ATOM 700 N N . TYR A 1 93 ? -8.531 -0.259 10.777 1.00 97.50 93 TYR A N 1
ATOM 701 C CA . TYR A 1 93 ? -9.845 -0.904 10.727 1.00 97.50 93 TYR A CA 1
ATOM 702 C C . TYR A 1 93 ? -9.832 -2.353 11.207 1.00 97.50 93 TYR A C 1
ATOM 704 O O . TYR A 1 93 ? -10.791 -2.814 11.822 1.00 97.50 93 TYR A O 1
ATOM 712 N N . ARG A 1 94 ? -8.749 -3.097 10.958 1.00 95.31 94 ARG A N 1
ATOM 713 C CA . ARG A 1 94 ? -8.601 -4.446 11.511 1.00 95.31 94 ARG A CA 1
ATOM 714 C C . ARG A 1 94 ? -8.552 -4.410 13.039 1.00 95.31 94 ARG A C 1
ATOM 716 O O . ARG A 1 94 ? -9.171 -5.260 13.671 1.00 95.31 94 ARG A O 1
ATOM 723 N N . LEU A 1 95 ? -7.828 -3.453 13.618 1.00 95.06 95 LEU A N 1
ATOM 724 C CA . LEU A 1 95 ? -7.692 -3.295 15.067 1.00 95.06 95 LEU A CA 1
ATOM 725 C C . LEU A 1 95 ? -8.982 -2.796 15.730 1.00 95.06 95 LEU A C 1
ATOM 727 O O . LEU A 1 95 ? -9.279 -3.223 16.843 1.00 95.06 95 LEU A O 1
ATOM 731 N N . SER A 1 96 ? -9.759 -1.938 15.061 1.00 95.25 96 SER A N 1
ATOM 732 C CA . SER A 1 96 ? -11.061 -1.480 15.566 1.00 95.25 96 SER A CA 1
ATOM 733 C C . SER A 1 96 ? -12.191 -2.497 15.365 1.00 95.25 96 SER A C 1
ATOM 735 O O . SER A 1 96 ? -13.231 -2.386 16.009 1.00 95.25 96 SER A O 1
ATOM 737 N N . GLY A 1 97 ? -11.994 -3.499 14.501 1.00 95.62 97 GLY A N 1
ATOM 738 C CA . GLY A 1 97 ? -13.021 -4.476 14.125 1.00 95.62 97 GLY A CA 1
ATOM 739 C C . GLY A 1 97 ? -13.966 -3.996 13.014 1.00 95.62 97 GLY A C 1
ATOM 740 O O . GLY A 1 97 ? -14.938 -4.684 12.696 1.00 95.62 97 GLY A O 1
ATOM 741 N N . ASP A 1 98 ? -13.681 -2.852 12.389 1.00 96.19 98 ASP A N 1
ATOM 742 C CA . ASP A 1 98 ? -14.489 -2.259 11.320 1.00 96.19 98 ASP A CA 1
ATOM 743 C C . ASP A 1 98 ? -14.227 -2.935 9.962 1.00 96.19 98 ASP A C 1
ATOM 745 O O . ASP A 1 98 ? -13.573 -2.406 9.060 1.00 96.19 98 ASP A O 1
ATOM 749 N N . GLU A 1 99 ? -14.775 -4.134 9.787 1.00 95.56 99 GLU A N 1
ATOM 750 C CA . GLU A 1 99 ? -14.501 -4.969 8.612 1.00 9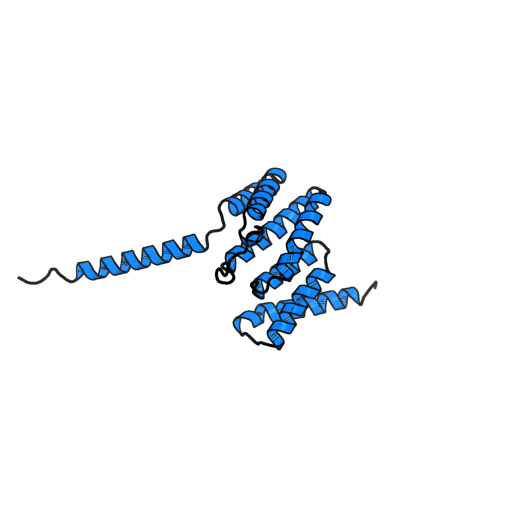5.56 99 GLU A CA 1
ATOM 751 C C . GLU A 1 99 ? -15.003 -4.357 7.289 1.00 95.56 99 GLU A C 1
ATOM 753 O O . GLU A 1 99 ? -14.343 -4.448 6.254 1.00 95.56 99 GLU A O 1
ATOM 758 N N . GLN A 1 100 ? -16.168 -3.701 7.301 1.00 96.31 100 GLN A N 1
ATOM 759 C CA . GLN A 1 100 ? -16.794 -3.173 6.081 1.00 96.31 100 GLN A CA 1
ATOM 760 C C . GLN A 1 100 ? -15.978 -2.037 5.426 1.00 96.31 100 GLN A C 1
ATOM 762 O O . GLN A 1 100 ? -15.705 -2.118 4.222 1.00 96.31 100 GLN A O 1
ATOM 767 N N . PRO A 1 101 ? -15.540 -0.993 6.161 1.00 95.38 101 PRO A N 1
ATOM 768 C CA . PRO A 1 101 ? -14.586 -0.019 5.634 1.00 95.38 101 PRO A CA 1
ATOM 769 C C . PRO A 1 101 ? -13.282 -0.665 5.162 1.00 95.38 101 PRO A C 1
ATOM 771 O O . PRO A 1 101 ? -12.820 -0.355 4.060 1.00 95.38 101 PRO A O 1
ATOM 774 N N . ARG A 1 102 ? -12.729 -1.619 5.929 1.00 95.44 102 ARG A N 1
ATOM 775 C CA . ARG A 1 102 ? -11.491 -2.319 5.557 1.00 95.44 102 ARG A CA 1
ATOM 776 C C . ARG A 1 102 ? -11.592 -2.957 4.175 1.00 95.44 102 ARG A C 1
ATOM 778 O O . ARG A 1 102 ? -10.757 -2.688 3.311 1.00 95.44 102 ARG A O 1
ATOM 785 N N . LEU A 1 103 ? -12.633 -3.759 3.942 1.00 94.69 103 LEU A N 1
ATOM 786 C CA . LEU A 1 103 ? -12.844 -4.448 2.666 1.00 94.69 103 LEU A CA 1
ATOM 787 C C . LEU A 1 103 ? -13.019 -3.466 1.505 1.00 94.69 103 LEU A C 1
ATOM 789 O O . LEU A 1 103 ? -12.399 -3.647 0.459 1.00 94.69 103 LEU A O 1
ATOM 793 N N . ARG A 1 104 ? -13.767 -2.375 1.709 1.00 93.94 104 ARG A N 1
ATOM 794 C CA . ARG A 1 104 ? -13.953 -1.326 0.695 1.00 93.94 104 ARG A CA 1
ATOM 795 C C . ARG A 1 104 ? -12.629 -0.695 0.256 1.00 93.94 104 ARG A C 1
ATOM 797 O O . ARG A 1 104 ? -12.439 -0.424 -0.931 1.00 93.94 104 ARG A O 1
ATOM 804 N N . TYR A 1 105 ? -11.718 -0.432 1.193 1.00 93.19 105 TYR A N 1
ATOM 805 C CA . TYR A 1 105 ? -10.400 0.117 0.868 1.00 93.19 105 TYR A CA 1
ATOM 806 C C . TYR A 1 105 ? -9.480 -0.926 0.224 1.00 93.19 105 TYR A C 1
ATOM 808 O O . TYR A 1 105 ? -8.736 -0.580 -0.693 1.00 93.19 105 TYR A O 1
ATOM 816 N N . LEU A 1 106 ? -9.575 -2.200 0.607 1.00 92.69 106 LEU A N 1
ATOM 817 C CA . LEU A 1 106 ? -8.854 -3.272 -0.085 1.00 92.69 106 LEU A CA 1
ATOM 818 C C . LEU A 1 106 ? -9.322 -3.443 -1.536 1.00 92.69 106 LEU A C 1
ATOM 820 O O . LEU A 1 106 ? -8.485 -3.571 -2.423 1.00 92.69 106 LEU A O 1
ATOM 824 N N . ASP A 1 107 ? -10.623 -3.361 -1.812 1.00 91.12 107 ASP A N 1
ATOM 825 C CA . ASP A 1 107 ? -11.150 -3.456 -3.183 1.00 91.12 107 ASP A CA 1
ATOM 826 C C . ASP A 1 107 ? -10.709 -2.267 -4.052 1.00 91.12 107 ASP A C 1
ATOM 828 O O . ASP A 1 107 ? -10.469 -2.398 -5.254 1.00 91.12 107 ASP A O 1
ATOM 832 N N . ARG A 1 108 ? -10.513 -1.089 -3.447 1.00 88.94 108 ARG A N 1
ATOM 833 C CA . ARG A 1 108 ? -9.954 0.079 -4.145 1.00 88.94 108 ARG A CA 1
ATOM 834 C C . ARG A 1 108 ? -8.520 -0.144 -4.640 1.00 88.94 108 ARG A C 1
ATOM 836 O O . ARG A 1 108 ? -8.128 0.488 -5.622 1.00 88.94 108 ARG A O 1
ATOM 843 N N . LEU A 1 109 ? -7.749 -1.039 -4.019 1.00 87.94 109 LEU A N 1
ATOM 844 C CA . LEU A 1 109 ? -6.391 -1.374 -4.460 1.00 87.94 109 LEU A CA 1
ATOM 845 C C . LEU A 1 109 ? -6.367 -2.208 -5.753 1.00 87.94 109 LEU A C 1
ATOM 847 O O . LEU A 1 109 ? -5.358 -2.194 -6.466 1.00 87.94 109 LEU A O 1
ATOM 851 N N . ASP A 1 110 ? -7.457 -2.891 -6.121 1.00 83.56 110 ASP A N 1
ATOM 852 C CA . ASP A 1 110 ? -7.470 -3.815 -7.268 1.00 83.56 110 ASP A CA 1
ATOM 853 C C . ASP A 1 110 ? -7.213 -3.125 -8.612 1.00 83.56 110 ASP A C 1
ATOM 855 O O . ASP A 1 110 ? -6.709 -3.737 -9.563 1.00 83.56 110 ASP A O 1
ATOM 859 N N . TRP A 1 111 ? -7.536 -1.836 -8.733 1.00 78.56 111 TRP A N 1
ATOM 860 C CA . TRP A 1 111 ? -7.179 -1.088 -9.937 1.00 78.56 111 TRP A CA 1
ATOM 861 C C . TRP A 1 111 ? -5.672 -0.762 -9.993 1.00 78.56 111 TRP A C 1
ATOM 863 O O . TRP A 1 111 ? -5.111 -0.769 -11.092 1.00 78.56 111 TRP A O 1
ATOM 873 N N . LEU A 1 112 ? -4.977 -0.594 -8.856 1.00 78.38 112 LEU A N 1
ATOM 874 C CA . LEU A 1 112 ? -3.522 -0.373 -8.837 1.00 78.38 112 LEU A CA 1
ATOM 875 C C . LEU A 1 112 ? -2.770 -1.570 -9.432 1.00 78.38 112 LEU A C 1
ATOM 877 O O . LEU A 1 112 ? -1.854 -1.370 -10.227 1.00 78.38 112 LEU A O 1
ATOM 881 N N . LYS A 1 113 ? -3.211 -2.809 -9.160 1.00 75.31 113 LYS A N 1
ATOM 882 C CA . LYS A 1 113 ? -2.646 -4.036 -9.768 1.00 75.31 113 LYS A CA 1
ATOM 883 C C . LYS A 1 113 ? -2.627 -3.978 -11.302 1.00 75.31 113 LYS A C 1
ATOM 885 O O . LYS A 1 113 ? -1.708 -4.495 -11.935 1.00 75.31 113 LYS A O 1
ATOM 890 N N . ARG A 1 114 ? -3.645 -3.358 -11.909 1.00 73.12 114 ARG A N 1
ATOM 891 C CA . ARG A 1 114 ? -3.814 -3.258 -13.369 1.00 73.12 114 ARG A CA 1
ATOM 892 C C . ARG A 1 114 ? -3.082 -2.061 -13.979 1.00 73.12 114 ARG A C 1
ATOM 894 O O . ARG A 1 114 ? -2.978 -1.968 -15.204 1.00 73.12 114 ARG A O 1
ATOM 901 N N . ASN A 1 115 ? -2.562 -1.153 -13.156 1.00 77.00 115 ASN A N 1
ATOM 902 C CA . ASN A 1 115 ? -1.916 0.056 -13.632 1.00 77.00 115 ASN A CA 1
ATOM 903 C C . ASN A 1 115 ? -0.460 -0.216 -14.050 1.00 77.00 115 ASN A C 1
ATOM 905 O O . ASN A 1 115 ? 0.411 -0.498 -13.228 1.00 77.00 115 ASN A O 1
ATOM 909 N N . ARG A 1 116 ? -0.182 -0.088 -15.354 1.00 70.81 116 ARG A N 1
ATOM 910 C CA . ARG A 1 116 ? 1.145 -0.342 -15.945 1.00 70.81 116 ARG A CA 1
ATOM 911 C C . ARG A 1 116 ? 2.229 0.648 -15.500 1.00 70.81 116 ARG A C 1
ATOM 913 O O . ARG A 1 116 ? 3.394 0.422 -15.811 1.00 70.81 116 ARG A O 1
ATOM 920 N N . THR A 1 117 ? 1.874 1.741 -14.825 1.00 76.94 117 THR A N 1
ATOM 921 C CA . THR A 1 117 ? 2.842 2.751 -14.367 1.00 76.94 117 THR A CA 1
ATOM 922 C C . THR A 1 117 ? 3.466 2.424 -13.009 1.00 76.94 117 THR A C 1
ATOM 924 O O . THR A 1 117 ? 4.424 3.086 -12.611 1.00 76.94 117 THR A O 1
ATOM 927 N N . ILE A 1 118 ? 2.980 1.395 -12.304 1.00 85.25 118 ILE A N 1
ATOM 928 C CA . ILE A 1 118 ? 3.524 1.000 -11.002 1.00 85.25 118 ILE A CA 1
ATOM 929 C C . ILE A 1 118 ? 4.784 0.150 -11.195 1.00 85.25 118 ILE A C 1
ATOM 931 O O . ILE A 1 118 ? 4.739 -0.941 -11.756 1.00 85.25 118 ILE A O 1
ATOM 935 N N . GLY A 1 119 ? 5.921 0.655 -10.709 1.00 89.31 119 GLY A N 1
ATOM 936 C CA . GLY A 1 119 ? 7.196 -0.065 -10.734 1.00 89.31 119 GLY A CA 1
ATOM 937 C C . GLY A 1 119 ? 7.248 -1.250 -9.761 1.00 89.31 119 GLY A C 1
ATOM 938 O O . GLY A 1 119 ? 6.498 -1.304 -8.786 1.00 89.31 119 GLY A O 1
ATOM 939 N N . ALA A 1 120 ? 8.192 -2.170 -9.987 1.00 92.88 120 ALA A N 1
ATOM 940 C CA . ALA A 1 120 ? 8.327 -3.429 -9.244 1.00 92.88 120 ALA A CA 1
ATOM 941 C C . ALA A 1 120 ? 8.414 -3.248 -7.716 1.00 92.88 120 ALA A C 1
ATOM 943 O O . ALA A 1 120 ? 7.823 -4.019 -6.965 1.00 92.88 120 ALA A O 1
ATOM 944 N N . ILE A 1 121 ? 9.093 -2.195 -7.246 1.00 93.69 121 ILE A N 1
ATOM 945 C CA . ILE A 1 121 ? 9.181 -1.862 -5.815 1.00 93.69 121 ILE A CA 1
ATOM 946 C C . ILE A 1 121 ? 7.787 -1.599 -5.229 1.00 93.69 121 ILE A C 1
ATOM 948 O O . ILE A 1 121 ? 7.423 -2.183 -4.211 1.00 93.69 121 ILE A O 1
ATOM 952 N N . ASN A 1 122 ? 6.982 -0.766 -5.889 1.00 94.00 122 ASN A N 1
ATOM 953 C CA . ASN A 1 122 ? 5.632 -0.445 -5.429 1.00 94.00 122 ASN A CA 1
ATOM 954 C C . ASN A 1 122 ? 4.670 -1.627 -5.604 1.00 94.00 122 ASN A C 1
ATOM 956 O O . ASN A 1 122 ? 3.828 -1.842 -4.738 1.00 94.00 122 ASN A O 1
ATOM 960 N N . LEU A 1 123 ? 4.837 -2.453 -6.641 1.00 94.81 123 LEU A N 1
ATOM 961 C CA . LEU A 1 123 ? 4.107 -3.721 -6.751 1.00 94.81 123 LEU A CA 1
ATOM 962 C C . LEU A 1 123 ? 4.406 -4.647 -5.566 1.00 94.81 123 LEU A C 1
ATOM 964 O O . LEU A 1 123 ? 3.492 -5.251 -5.017 1.00 94.81 123 LEU A O 1
ATOM 968 N N . TYR A 1 124 ? 5.655 -4.719 -5.104 1.00 96.00 124 TYR A N 1
ATOM 969 C CA . TYR A 1 124 ? 5.989 -5.529 -3.932 1.00 96.00 124 TYR A CA 1
ATOM 970 C C . TYR A 1 124 ? 5.323 -5.000 -2.655 1.00 96.00 124 TYR A C 1
ATOM 972 O O . TYR A 1 124 ? 4.855 -5.784 -1.831 1.00 96.00 124 TYR A O 1
ATOM 980 N N . HIS A 1 125 ? 5.236 -3.678 -2.490 1.00 95.62 125 HIS A N 1
ATOM 981 C CA . HIS A 1 125 ? 4.477 -3.084 -1.387 1.00 95.62 125 HIS A CA 1
ATOM 982 C C . HIS A 1 125 ? 2.979 -3.385 -1.491 1.00 95.62 125 HIS A C 1
ATOM 984 O O . HIS A 1 125 ? 2.385 -3.774 -0.492 1.00 95.62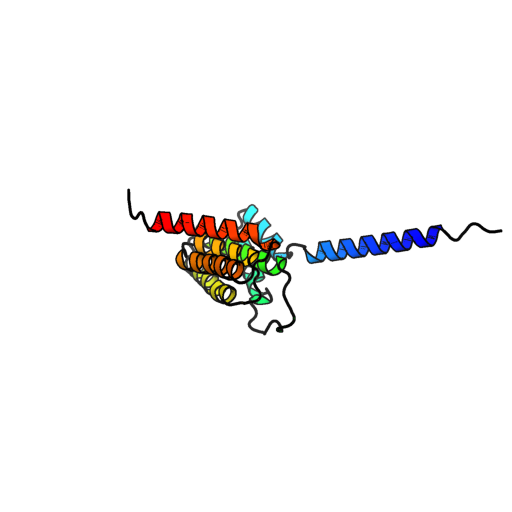 125 HIS A O 1
ATOM 990 N N . LEU A 1 126 ? 2.391 -3.296 -2.686 1.00 95.81 126 LEU A N 1
ATOM 991 C CA . LEU A 1 126 ? 0.999 -3.682 -2.922 1.00 95.81 126 LEU A CA 1
ATOM 992 C C . LEU A 1 126 ? 0.747 -5.155 -2.560 1.00 95.81 126 LEU A C 1
ATOM 994 O O . LEU A 1 126 ? -0.215 -5.454 -1.859 1.00 95.81 126 LEU A O 1
ATOM 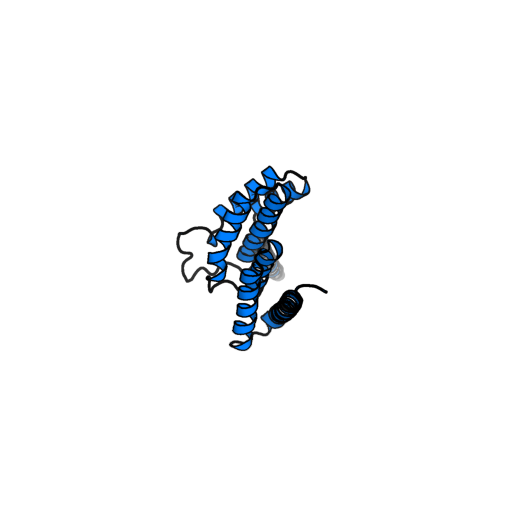998 N N . ALA A 1 127 ? 1.636 -6.063 -2.976 1.00 96.06 127 ALA A N 1
ATOM 999 C CA . ALA A 1 127 ? 1.543 -7.477 -2.620 1.00 96.06 127 ALA A CA 1
ATOM 1000 C C . ALA A 1 127 ? 1.539 -7.682 -1.100 1.00 96.06 127 ALA A C 1
ATOM 1002 O O . ALA A 1 127 ? 0.736 -8.454 -0.587 1.00 96.06 127 ALA A O 1
ATOM 1003 N N . ARG A 1 128 ? 2.393 -6.954 -0.368 1.00 95.88 128 ARG A N 1
ATOM 1004 C CA . ARG A 1 128 ? 2.401 -7.000 1.099 1.00 95.88 128 ARG A CA 1
ATOM 1005 C C . ARG A 1 128 ? 1.080 -6.545 1.701 1.00 95.88 128 ARG A C 1
ATOM 1007 O O . ARG A 1 128 ? 0.563 -7.260 2.544 1.00 95.88 128 ARG A O 1
ATOM 1014 N N . VAL A 1 129 ? 0.515 -5.427 1.240 1.00 95.62 129 VAL A N 1
ATOM 1015 C CA . VAL A 1 129 ? -0.779 -4.939 1.750 1.00 95.62 129 VAL A CA 1
ATOM 1016 C C . VAL A 1 129 ? -1.870 -5.996 1.585 1.00 95.62 129 VAL A C 1
ATOM 1018 O O . VAL A 1 129 ? -2.632 -6.227 2.519 1.00 95.62 129 VAL A O 1
ATOM 1021 N N . TYR A 1 130 ? -1.914 -6.689 0.442 1.00 95.69 130 TYR A N 1
ATOM 1022 C CA . TYR A 1 130 ? -2.846 -7.802 0.258 1.00 95.69 130 TYR A CA 1
ATOM 1023 C C . TYR A 1 130 ? -2.591 -8.952 1.232 1.00 95.69 130 TYR A C 1
ATOM 1025 O O . TYR A 1 130 ? -3.516 -9.394 1.911 1.00 95.69 130 TYR A O 1
ATOM 1033 N N . MET A 1 131 ? -1.347 -9.424 1.326 1.00 95.38 131 MET A N 1
ATOM 1034 C CA . MET A 1 131 ? -1.008 -10.574 2.167 1.00 95.38 131 MET A CA 1
ATOM 1035 C C . MET A 1 131 ? -1.227 -10.299 3.658 1.00 95.38 131 MET A C 1
ATOM 1037 O O . MET A 1 131 ? -1.759 -11.158 4.355 1.00 95.38 131 MET A O 1
ATOM 1041 N N . ASP A 1 132 ? -0.871 -9.102 4.128 1.00 94.44 132 ASP A N 1
ATOM 1042 C CA . ASP A 1 132 ? -1.049 -8.675 5.521 1.00 94.44 132 ASP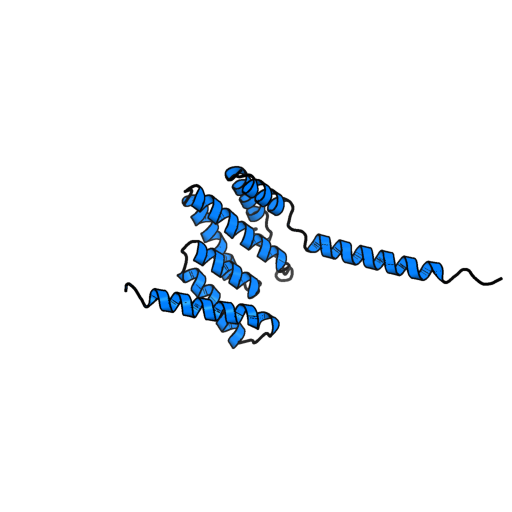 A CA 1
ATOM 1043 C C . ASP A 1 132 ? -2.552 -8.566 5.884 1.00 94.44 132 ASP A C 1
ATOM 1045 O O . ASP A 1 132 ? -2.924 -8.700 7.046 1.00 94.44 132 ASP A O 1
ATOM 1049 N N . ASN A 1 133 ? -3.431 -8.431 4.882 1.00 94.31 133 ASN A N 1
ATOM 1050 C CA . ASN A 1 133 ? -4.892 -8.437 5.018 1.00 94.31 133 ASN A CA 1
ATOM 1051 C C . ASN A 1 133 ? -5.548 -9.779 4.624 1.00 94.31 133 ASN A C 1
ATOM 1053 O O . ASN A 1 133 ? -6.737 -9.825 4.307 1.00 94.31 133 ASN A O 1
ATOM 1057 N N . GLY A 1 134 ? -4.786 -10.877 4.583 1.00 93.50 134 GLY A N 1
ATOM 1058 C CA . GLY A 1 134 ? -5.312 -12.219 4.297 1.00 93.50 134 GLY A CA 1
ATOM 1059 C C . GLY A 1 134 ? -5.723 -12.463 2.838 1.00 93.50 134 GLY A C 1
ATOM 1060 O O . GLY A 1 134 ? -6.180 -13.553 2.505 1.00 93.50 134 GLY A O 1
ATOM 1061 N N . ARG A 1 135 ? -5.514 -11.497 1.936 1.00 94.19 135 ARG A N 1
ATOM 1062 C CA . ARG A 1 135 ? -5.745 -11.623 0.486 1.00 94.19 135 ARG A CA 1
ATOM 1063 C C . ARG A 1 135 ? -4.544 -12.287 -0.192 1.00 94.19 135 ARG A C 1
ATOM 1065 O O . ARG A 1 135 ? -3.843 -11.680 -1.003 1.00 94.19 135 ARG A O 1
ATOM 1072 N N . ILE A 1 136 ? -4.258 -13.525 0.216 1.00 95.00 136 ILE A N 1
ATOM 1073 C CA . ILE A 1 136 ? -3.037 -14.248 -0.164 1.00 95.00 136 ILE A CA 1
ATOM 1074 C C . ILE A 1 136 ? -2.933 -14.413 -1.682 1.00 95.00 136 ILE A C 1
ATOM 1076 O O . ILE A 1 136 ? -1.894 -14.073 -2.246 1.00 95.00 136 ILE A O 1
ATOM 1080 N N . ASP A 1 137 ? -4.008 -14.835 -2.346 1.00 93.75 137 ASP A N 1
ATOM 1081 C CA . ASP A 1 137 ? -4.012 -15.075 -3.793 1.00 93.75 137 ASP A CA 1
ATOM 1082 C C . ASP A 1 137 ? -3.738 -13.789 -4.587 1.00 93.75 137 ASP A C 1
ATOM 1084 O O . ASP A 1 137 ? -2.896 -13.769 -5.485 1.00 93.75 137 ASP A O 1
ATOM 1088 N N . GLN A 1 138 ? -4.354 -12.664 -4.200 1.00 94.06 138 GLN A N 1
ATOM 1089 C CA . GLN A 1 138 ? -4.069 -11.363 -4.814 1.00 94.06 138 GLN A CA 1
ATOM 1090 C C . GLN A 1 138 ? -2.610 -10.936 -4.605 1.00 94.06 138 GLN A C 1
ATOM 1092 O O . GLN A 1 138 ? -1.997 -10.364 -5.510 1.00 94.06 138 GLN A O 1
ATOM 1097 N N . GLY A 1 139 ? -2.046 -11.210 -3.426 1.00 95.31 139 GLY A N 1
ATOM 1098 C CA . GLY A 1 139 ? -0.634 -10.979 -3.139 1.00 95.31 139 GLY A CA 1
ATOM 1099 C C . GLY A 1 139 ? 0.282 -11.804 -4.044 1.00 95.31 139 GLY A C 1
ATOM 1100 O O . GLY A 1 139 ? 1.186 -11.246 -4.669 1.00 95.31 139 GLY A O 1
ATOM 1101 N N . LEU A 1 140 ? 0.018 -13.109 -4.163 1.00 95.88 140 LEU A N 1
ATOM 1102 C CA . LEU A 1 140 ? 0.769 -14.036 -5.016 1.00 95.88 140 LEU A CA 1
ATOM 1103 C C . LEU A 1 140 ? 0.734 -13.614 -6.487 1.00 95.88 140 LEU A C 1
ATOM 1105 O O . LEU A 1 140 ? 1.787 -13.559 -7.120 1.00 95.88 140 LEU A O 1
ATOM 1109 N N . ASP A 1 141 ? -0.431 -13.224 -7.004 1.00 94.62 141 ASP A N 1
ATOM 1110 C CA . ASP A 1 141 ? -0.574 -12.719 -8.373 1.00 94.62 141 ASP A CA 1
ATOM 1111 C C . ASP A 1 141 ? 0.341 -11.518 -8.651 1.00 94.62 141 ASP A C 1
ATOM 1113 O O . ASP A 1 141 ? 0.964 -11.415 -9.711 1.00 94.62 141 ASP A O 1
ATOM 1117 N N . VAL A 1 142 ? 0.422 -10.577 -7.704 1.00 95.62 142 VAL A N 1
ATOM 1118 C CA . VAL A 1 142 ? 1.271 -9.388 -7.854 1.00 95.62 142 VAL A CA 1
ATOM 1119 C C . VAL A 1 142 ? 2.752 -9.768 -7.797 1.00 95.62 142 VAL A C 1
ATOM 1121 O O . VAL A 1 142 ? 3.542 -9.241 -8.581 1.00 95.62 142 VAL A O 1
ATOM 1124 N N . LEU A 1 143 ? 3.141 -10.700 -6.922 1.00 96.81 143 LEU A N 1
ATOM 1125 C CA . LEU A 1 143 ? 4.518 -11.198 -6.862 1.00 96.81 143 LEU A CA 1
ATOM 1126 C C . LEU A 1 143 ? 4.913 -11.942 -8.145 1.00 96.81 143 LEU A C 1
ATOM 1128 O O . LEU A 1 143 ? 5.990 -11.681 -8.676 1.00 96.81 143 LEU A O 1
ATOM 1132 N N . ALA A 1 144 ? 4.035 -12.795 -8.676 1.00 95.88 144 ALA A N 1
ATOM 1133 C CA . ALA A 1 144 ? 4.249 -13.514 -9.933 1.00 95.88 144 ALA A CA 1
ATOM 1134 C C . ALA A 1 144 ? 4.400 -12.555 -11.123 1.00 95.88 144 ALA A C 1
ATOM 1136 O O . ALA A 1 144 ? 5.198 -12.781 -12.032 1.00 95.88 144 ALA A O 1
ATOM 1137 N N . LYS A 1 145 ? 3.682 -11.426 -11.101 1.00 94.06 145 LYS A N 1
ATOM 1138 C CA . LYS A 1 145 ? 3.883 -10.366 -12.088 1.00 94.06 145 LYS A CA 1
ATOM 1139 C C . LYS A 1 145 ? 5.295 -9.774 -12.010 1.00 94.06 145 LYS A C 1
ATOM 1141 O O . LYS A 1 145 ? 5.915 -9.576 -13.050 1.00 94.06 145 LYS A O 1
ATOM 1146 N N . ILE A 1 146 ? 5.806 -9.489 -10.808 1.00 95.38 146 ILE A N 1
ATOM 1147 C CA . ILE A 1 146 ? 7.166 -8.946 -10.626 1.00 95.38 146 ILE A CA 1
ATOM 1148 C C . ILE A 1 146 ? 8.209 -9.915 -11.187 1.00 95.38 146 ILE A C 1
ATOM 1150 O O . ILE A 1 146 ? 9.135 -9.475 -11.868 1.00 95.38 146 ILE A O 1
ATOM 1154 N N . THR A 1 147 ? 8.065 -11.215 -10.912 1.00 96.69 147 THR A N 1
ATOM 1155 C CA . THR A 1 147 ? 9.008 -12.225 -11.404 1.00 96.69 147 THR A CA 1
ATOM 1156 C C . THR A 1 147 ? 8.946 -12.352 -12.918 1.00 96.69 147 THR A C 1
ATOM 1158 O O . THR A 1 147 ? 9.976 -12.217 -13.572 1.00 96.69 147 THR A O 1
ATOM 1161 N N . SER A 1 148 ? 7.743 -12.470 -13.483 1.00 95.38 148 SER A N 1
ATOM 1162 C CA . SER A 1 148 ? 7.546 -12.568 -14.932 1.00 95.38 148 SER A CA 1
ATOM 1163 C C . SER A 1 148 ? 8.056 -11.333 -15.686 1.00 95.38 148 SER A C 1
ATOM 1165 O O . SER A 1 148 ? 8.717 -11.465 -16.718 1.00 95.38 148 SER A O 1
ATOM 1167 N N . ASP A 1 149 ? 7.800 -10.125 -15.171 1.00 93.75 149 ASP A N 1
ATOM 1168 C CA . ASP A 1 149 ? 8.297 -8.886 -15.776 1.00 93.75 149 ASP A CA 1
ATOM 1169 C C . ASP A 1 149 ? 9.836 -8.843 -15.776 1.00 93.75 149 ASP A C 1
ATOM 1171 O O . ASP A 1 149 ? 10.428 -8.460 -16.786 1.00 93.75 149 ASP A O 1
ATOM 1175 N N . GLN A 1 150 ? 10.481 -9.236 -14.669 1.00 95.44 150 GLN A N 1
ATOM 1176 C CA . GLN A 1 150 ? 11.941 -9.233 -14.539 1.00 95.44 150 GLN A CA 1
ATOM 1177 C C . GLN A 1 150 ? 12.609 -10.318 -15.395 1.00 95.44 150 GLN A C 1
ATOM 1179 O O . GLN A 1 150 ? 13.656 -10.063 -15.979 1.00 95.44 150 GLN A O 1
ATOM 1184 N N . GLU A 1 151 ? 12.019 -11.510 -15.493 1.00 96.06 151 GLU A N 1
ATOM 1185 C CA . GLU A 1 151 ? 12.511 -12.593 -16.358 1.00 96.06 151 GLU A CA 1
ATOM 1186 C C . GLU A 1 151 ? 12.431 -12.207 -17.837 1.00 96.06 151 GLU A C 1
ATOM 1188 O O . GLU A 1 151 ? 13.343 -12.486 -18.614 1.00 96.06 151 GLU A O 1
ATOM 1193 N N . ARG A 1 152 ? 11.348 -11.526 -18.230 1.00 95.88 152 ARG A N 1
ATOM 1194 C CA . ARG A 1 152 ? 11.136 -1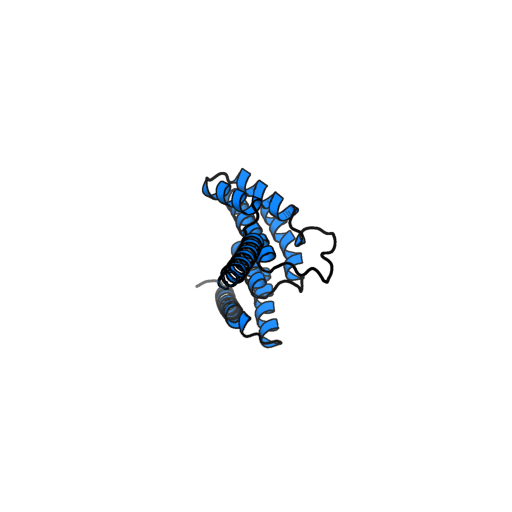1.091 -19.612 1.00 95.88 152 ARG A CA 1
ATOM 1195 C C . ARG A 1 152 ? 11.964 -9.862 -19.980 1.00 95.88 152 ARG A C 1
ATOM 1197 O O . ARG A 1 152 ? 12.424 -9.755 -21.115 1.00 95.88 152 ARG A O 1
ATOM 1204 N N . PHE A 1 153 ? 12.116 -8.922 -19.050 1.00 94.75 153 PHE A N 1
ATOM 1205 C CA . PHE A 1 153 ? 12.834 -7.665 -19.250 1.00 94.75 153 PHE A CA 1
ATOM 1206 C C . PHE A 1 153 ? 13.744 -7.374 -18.050 1.00 94.75 153 PHE A C 1
ATOM 1208 O O . PHE A 1 153 ? 13.384 -6.556 -17.196 1.00 94.75 153 PHE A O 1
ATOM 1215 N N . PRO A 1 154 ? 14.924 -8.016 -17.982 1.00 94.56 154 PRO A N 1
ATOM 1216 C CA . PRO A 1 154 ? 15.834 -7.866 -16.856 1.00 94.56 154 PRO A CA 1
ATOM 1217 C C . PRO A 1 154 ? 16.250 -6.414 -16.633 1.00 94.56 154 PRO A C 1
ATOM 1219 O O . PRO A 1 154 ? 16.636 -5.702 -17.562 1.00 94.56 154 PRO A O 1
ATOM 1222 N N . ARG A 1 155 ? 16.173 -5.986 -15.375 1.00 93.88 155 ARG A N 1
ATOM 1223 C CA . ARG A 1 155 ? 16.574 -4.658 -14.902 1.00 93.88 155 ARG A CA 1
ATOM 1224 C C . ARG A 1 155 ? 17.347 -4.788 -13.603 1.00 93.88 155 ARG A C 1
ATOM 1226 O O . ARG A 1 155 ? 16.784 -5.226 -12.597 1.00 93.88 155 ARG A O 1
ATOM 1233 N N . GLU A 1 156 ? 18.628 -4.448 -13.611 1.00 94.12 156 GLU A N 1
ATOM 1234 C CA . GLU A 1 156 ? 19.510 -4.662 -12.458 1.00 94.12 156 GLU A CA 1
ATOM 1235 C C . GLU A 1 156 ? 18.999 -3.958 -11.196 1.00 94.12 156 GLU A C 1
ATOM 1237 O O . GLU A 1 156 ? 19.035 -4.526 -10.101 1.00 94.12 156 GLU A O 1
ATOM 1242 N N . GLU A 1 157 ? 18.420 -2.766 -11.354 1.00 92.50 157 GLU A N 1
ATOM 1243 C CA . GLU A 1 157 ? 17.841 -1.982 -10.267 1.00 92.50 157 GLU A CA 1
ATOM 1244 C C . GLU A 1 157 ? 16.683 -2.703 -9.547 1.00 92.50 157 GLU A C 1
ATOM 1246 O O . GLU A 1 157 ? 16.351 -2.379 -8.404 1.00 92.50 157 GLU A O 1
ATOM 1251 N N . HIS A 1 158 ? 16.082 -3.715 -10.179 1.00 92.94 158 HIS A N 1
ATOM 1252 C CA . HIS A 1 158 ? 14.983 -4.502 -9.629 1.00 92.94 158 HIS A CA 1
ATOM 1253 C C . HIS A 1 158 ? 15.412 -5.854 -9.039 1.00 92.94 158 HIS A C 1
ATOM 1255 O O . HIS A 1 158 ? 14.583 -6.532 -8.428 1.00 92.94 158 HIS A O 1
ATOM 1261 N N . ASN A 1 159 ? 16.687 -6.248 -9.125 1.00 95.75 159 ASN A N 1
ATOM 1262 C CA . ASN A 1 159 ? 17.145 -7.569 -8.665 1.00 95.75 159 ASN A CA 1
ATOM 1263 C C . ASN A 1 159 ? 16.781 -7.847 -7.198 1.00 95.75 159 ASN A C 1
ATOM 1265 O O . ASN A 1 159 ? 16.317 -8.931 -6.848 1.00 95.75 159 ASN A O 1
ATOM 1269 N N . LYS A 1 160 ? 16.910 -6.840 -6.326 1.00 97.00 160 LYS A N 1
ATOM 1270 C CA . LYS A 1 160 ? 16.559 -6.976 -4.906 1.00 97.00 160 LYS A CA 1
ATOM 1271 C C . LYS A 1 160 ? 15.071 -7.253 -4.689 1.00 97.00 160 LYS A C 1
ATOM 1273 O O . LYS A 1 160 ? 14.723 -8.057 -3.825 1.00 97.00 160 LYS A O 1
ATOM 1278 N N . VAL A 1 161 ? 14.189 -6.563 -5.415 1.00 96.69 161 VAL A N 1
ATOM 1279 C CA . VAL A 1 161 ? 12.739 -6.765 -5.269 1.00 96.69 161 VAL A CA 1
ATOM 1280 C C . VAL A 1 161 ? 12.296 -8.075 -5.915 1.00 96.69 161 VAL A C 1
ATOM 1282 O O . VAL A 1 161 ? 11.483 -8.780 -5.327 1.00 96.69 161 VAL A O 1
ATOM 1285 N N . TYR A 1 162 ? 12.908 -8.450 -7.037 1.00 97.62 162 TYR A N 1
ATOM 1286 C CA . TYR A 1 162 ? 12.723 -9.744 -7.681 1.00 97.62 162 TYR A CA 1
ATOM 1287 C C . TYR A 1 162 ? 13.046 -10.910 -6.737 1.00 97.62 162 TYR A C 1
ATOM 1289 O O . TYR A 1 162 ? 12.180 -11.734 -6.462 1.00 97.62 162 TYR A O 1
ATOM 1297 N N . LEU A 1 163 ? 14.242 -10.927 -6.135 1.00 98.00 163 LEU A N 1
ATOM 1298 C CA . LEU A 1 163 ? 14.641 -11.993 -5.207 1.00 98.00 163 LEU A CA 1
ATOM 1299 C C . LEU A 1 163 ? 13.712 -12.086 -3.988 1.00 98.00 163 LEU A C 1
ATOM 1301 O O . LEU A 1 163 ? 13.376 -13.181 -3.540 1.00 98.00 163 LEU A O 1
ATOM 1305 N N . ARG A 1 164 ? 13.255 -10.941 -3.464 1.00 97.94 164 ARG A N 1
ATOM 1306 C CA . ARG A 1 164 ? 12.261 -10.902 -2.380 1.00 97.94 164 ARG A CA 1
ATOM 1307 C C . ARG A 1 164 ? 10.914 -11.476 -2.813 1.00 97.94 164 ARG A C 1
ATOM 1309 O O . ARG A 1 164 ? 10.286 -12.172 -2.017 1.00 97.94 164 ARG A O 1
ATOM 1316 N N . ALA A 1 165 ? 10.477 -11.188 -4.038 1.00 97.50 165 ALA A N 1
ATOM 1317 C CA . ALA A 1 165 ? 9.249 -11.741 -4.590 1.00 97.50 165 ALA A CA 1
ATOM 1318 C C . ALA A 1 165 ? 9.349 -13.264 -4.745 1.00 97.50 165 ALA A C 1
ATOM 1320 O O . ALA A 1 165 ? 8.485 -13.964 -4.224 1.00 97.50 165 ALA A O 1
ATOM 1321 N N . CYS A 1 166 ? 10.437 -13.782 -5.328 1.00 97.56 166 CYS A N 1
ATOM 1322 C CA . CYS A 1 166 ? 10.678 -15.224 -5.444 1.00 97.56 166 CYS A CA 1
ATOM 1323 C C . CYS A 1 166 ? 10.683 -15.917 -4.077 1.00 97.56 166 CYS A C 1
ATOM 1325 O O . CYS A 1 166 ? 9.976 -16.902 -3.875 1.00 97.56 166 CYS A O 1
ATOM 1327 N N . ALA A 1 167 ? 11.432 -15.378 -3.110 1.00 97.44 167 ALA A N 1
ATOM 1328 C CA . ALA A 1 167 ? 11.497 -15.943 -1.764 1.00 97.44 167 ALA A CA 1
ATOM 1329 C C . ALA A 1 167 ? 10.117 -15.985 -1.087 1.00 97.44 167 ALA A C 1
ATOM 1331 O O . ALA A 1 167 ? 9.785 -16.957 -0.408 1.00 97.44 167 ALA A O 1
ATOM 1332 N N . ARG A 1 168 ? 9.299 -14.942 -1.277 1.00 96.88 168 ARG A N 1
ATOM 1333 C CA . ARG A 1 168 ? 7.950 -14.885 -0.710 1.00 96.88 168 ARG A CA 1
ATOM 1334 C C . ARG A 1 168 ? 6.994 -15.859 -1.407 1.00 96.88 168 ARG A C 1
ATOM 1336 O O . ARG A 1 168 ? 6.275 -16.547 -0.692 1.00 96.88 168 ARG A O 1
ATOM 1343 N N . LEU A 1 169 ? 7.027 -15.959 -2.740 1.00 95.88 169 LEU A N 1
ATOM 1344 C CA . LEU A 1 169 ? 6.252 -16.944 -3.508 1.00 95.88 169 LEU A CA 1
ATOM 1345 C C . LEU A 1 169 ? 6.547 -18.367 -3.027 1.00 95.88 169 LEU A C 1
ATOM 1347 O O . LEU A 1 169 ? 5.629 -19.071 -2.618 1.00 95.88 169 LEU A O 1
ATOM 1351 N N . LEU A 1 170 ? 7.829 -18.747 -2.986 1.00 95.00 170 LEU A N 1
ATOM 1352 C CA . LEU A 1 170 ? 8.263 -20.072 -2.537 1.00 95.00 170 LEU A CA 1
ATOM 1353 C C . LEU A 1 170 ? 7.804 -20.360 -1.108 1.00 95.00 170 LEU A C 1
ATOM 1355 O O . LEU A 1 170 ? 7.236 -21.418 -0.839 1.00 95.00 170 LEU A O 1
ATOM 1359 N N . LYS A 1 171 ? 8.006 -19.404 -0.191 1.00 94.56 171 LYS A N 1
ATOM 1360 C CA . LYS A 1 171 ? 7.580 -19.552 1.202 1.00 94.56 171 LYS A CA 1
ATOM 1361 C C . LYS A 1 171 ? 6.071 -19.779 1.294 1.00 94.56 171 LYS A C 1
ATOM 1363 O O . LYS A 1 171 ? 5.648 -20.744 1.920 1.00 94.56 171 LYS A O 1
ATOM 1368 N N . THR A 1 172 ? 5.265 -18.930 0.666 1.00 93.38 172 THR A N 1
ATOM 1369 C CA . THR A 1 172 ? 3.803 -19.017 0.762 1.00 93.38 172 THR A CA 1
ATOM 1370 C C . THR A 1 172 ? 3.251 -20.274 0.092 1.00 93.38 172 THR A C 1
ATOM 1372 O O . THR A 1 172 ? 2.418 -20.947 0.690 1.00 93.38 172 THR A O 1
ATOM 1375 N N . GLN A 1 173 ? 3.766 -20.663 -1.076 1.00 88.44 173 GLN A N 1
ATOM 1376 C CA . GLN A 1 173 ? 3.368 -21.910 -1.740 1.00 88.44 173 GLN A CA 1
ATOM 1377 C C . GLN A 1 173 ? 3.740 -23.141 -0.908 1.00 88.44 173 GLN A C 1
ATOM 1379 O O . GLN A 1 173 ? 2.939 -24.063 -0.784 1.00 88.44 173 GLN A O 1
ATOM 1384 N N . SER A 1 174 ? 4.920 -23.144 -0.277 1.00 89.19 174 SER A N 1
ATOM 1385 C CA . SER A 1 174 ? 5.326 -24.245 0.606 1.00 89.19 174 SER A CA 1
ATOM 1386 C C . SER A 1 174 ? 4.419 -24.385 1.835 1.00 89.19 174 SER A C 1
ATOM 1388 O O . SER A 1 174 ? 4.190 -25.498 2.297 1.00 89.19 174 SER A O 1
ATOM 1390 N N . GLN A 1 175 ? 3.874 -23.270 2.334 1.00 89.00 175 GLN A N 1
ATOM 1391 C CA . GLN A 1 175 ? 2.910 -23.253 3.435 1.00 89.00 175 GLN A CA 1
ATOM 1392 C C . GLN A 1 175 ? 1.512 -23.703 2.984 1.00 89.00 175 GLN A C 1
ATOM 1394 O O . GLN A 1 175 ? 0.868 -24.448 3.703 1.00 89.00 175 GLN A O 1
ATOM 1399 N N . GLN A 1 176 ? 1.056 -23.320 1.786 1.00 81.00 176 GLN A N 1
ATOM 1400 C CA . GLN A 1 176 ? -0.234 -23.775 1.240 1.00 81.00 176 GLN A CA 1
ATOM 1401 C C . GLN A 1 176 ? -0.226 -25.262 0.844 1.00 81.00 176 GLN A C 1
ATOM 1403 O O . GLN A 1 176 ? -1.260 -25.920 0.892 1.00 81.00 176 GLN A O 1
ATOM 1408 N N . GLY A 1 177 ? 0.938 -25.804 0.472 1.00 74.31 177 GLY A N 1
ATOM 1409 C CA . GLY A 1 177 ? 1.133 -27.227 0.177 1.00 74.31 177 GLY A CA 1
ATOM 1410 C C . GLY A 1 177 ? 1.275 -28.126 1.411 1.00 74.31 177 GLY A C 1
ATOM 1411 O O . GLY A 1 177 ? 1.432 -29.335 1.254 1.00 74.31 177 GLY A O 1
ATOM 1412 N N . ARG A 1 178 ? 1.237 -27.559 2.624 1.00 60.22 178 ARG A N 1
ATOM 1413 C CA . ARG A 1 178 ? 1.248 -28.286 3.900 1.00 60.22 178 ARG A CA 1
ATOM 1414 C C . ARG A 1 178 ? -0.021 -27.922 4.673 1.00 60.22 178 ARG A C 1
ATOM 1416 O O . ARG A 1 178 ? 0.028 -26.975 5.451 1.00 60.22 178 ARG A O 1
ATOM 1423 N N . PRO A 1 179 ? -1.151 -28.611 4.423 1.00 53.34 179 PRO A N 1
ATOM 1424 C CA . PRO A 1 179 ? -2.414 -28.246 5.047 1.00 53.34 179 PRO A CA 1
ATOM 1425 C C . PRO A 1 179 ? -2.352 -28.390 6.565 1.00 53.34 179 PRO A C 1
ATOM 1427 O O . PRO A 1 179 ? -2.813 -27.482 7.230 1.00 53.34 179 PRO A O 1
ATOM 1430 N N . ASP A 1 180 ? -1.718 -29.444 7.087 1.00 47.22 180 ASP A N 1
ATOM 1431 C CA . ASP A 1 180 ? -1.489 -29.685 8.514 1.00 47.22 180 ASP A CA 1
ATOM 1432 C C . ASP A 1 180 ? -0.371 -30.745 8.660 1.00 47.22 180 ASP A C 1
ATOM 1434 O O . ASP A 1 180 ? -0.473 -31.838 8.095 1.00 47.22 180 ASP A O 1
ATOM 1438 N N . GLU A 1 181 ? 0.703 -30.413 9.381 1.00 40.88 181 GLU A N 1
ATOM 1439 C CA . GLU A 1 181 ? 1.427 -31.357 10.254 1.00 40.88 181 GLU A CA 1
ATOM 1440 C C . GLU A 1 181 ? 0.985 -31.055 11.687 1.00 40.88 181 GLU A C 1
ATOM 1442 O O . GLU A 1 181 ? 0.924 -29.845 12.019 1.00 40.88 181 GLU A O 1
#

Radius of gyration: 21.72 Å; chains: 1; bounding box: 61×81×40 Å

Sequence (181 aa):
MHRLTRSALHISALVSFVLLTAATVLANAVPAKLAAARLAAEQGQGSEAASLYEEYIATHPMMQSVFVSKDERLQPSRVHNLLLAFAELTELYRLSGDEQPRLRYLDRLDWLKRNRTIGAINLYHLARVYMDNGRIDQGLDVLAKITSDQERFPREEHNKVYLRACARLLKTQSQQGRPDE

Secondary structure (DSSP, 8-state):
----SSHHHHHHHHHHHHHHHHHHHHHTSPPHHHHHHHHHHHTT-HHHHHHHHHHHHHHSGGGSSS---TT----HHHHHHHHHHHHHHHHHHHHHT-HHHHHHHHHHTHHHHH-TT--HHHHHHHHHHHHHTT-HHHHHHHHHHHHHHHHHS--GGGHHHHHHHHHHHHHHHHHHT-S--